Protein AF-A0A1I2QQ45-F1 (afdb_monomer_lite)

InterPro domains:
  IPR012823 Flagellar export FliJ [PF02050] (4-120)
  IPR012823 Flagellar export FliJ [TIGR02473] (4-120)
  IPR053716 Flagellar assembly and chemotaxis effector [G3DSA:1.10.287.1700] (1-124)

Secondary structure (DSSP, 8-state):
--HHHHHHHHHHHHHHHHHHHHHHHHHHHHHHHHHHH----SHHHHHHHHHHHHHHHHHHHHHHHHHHHHHHHHHHHHHHHHHHHHHHHHHHHHHHHHHHHHHHHHHHHHHHHHHHHHTS------

Radius of gyration: 34.94 Å; chains: 1; bounding box: 90×20×99 Å

Structure (mmCIF, N/CA/C/O backbone):
data_AF-A0A1I2QQ45-F1
#
_entry.id   AF-A0A1I2QQ45-F1
#
loop_
_atom_site.group_PDB
_atom_site.id
_atom_site.type_symbol
_atom_site.label_atom_id
_atom_site.label_alt_id
_atom_site.label_comp_id
_atom_site.label_asym_id
_atom_site.label_entity_id
_atom_site.label_seq_id
_atom_site.pdbx_PDB_ins_code
_atom_site.Cartn_x
_atom_site.Cartn_y
_atom_site.Cartn_z
_atom_site.occupancy
_atom_site.B_iso_or_equiv
_atom_site.auth_seq_id
_atom_site.auth_comp_id
_atom_site.auth_asym_id
_atom_site.auth_atom_id
_atom_site.pdbx_PDB_model_num
ATOM 1 N N . MET A 1 1 ? -16.947 9.705 9.193 1.00 50.69 1 MET A N 1
ATOM 2 C CA . MET A 1 1 ? -15.964 8.730 8.673 1.00 50.69 1 MET A CA 1
ATOM 3 C C . MET A 1 1 ? -15.263 8.125 9.864 1.00 50.69 1 MET A C 1
ATOM 5 O O . MET A 1 1 ? -14.754 8.890 10.673 1.00 50.69 1 MET A O 1
ATOM 9 N N . THR A 1 2 ? -15.322 6.806 10.031 1.00 71.75 2 THR A N 1
ATOM 10 C CA . THR A 1 2 ? -14.660 6.154 11.167 1.00 71.75 2 THR A CA 1
ATOM 11 C C . THR A 1 2 ? -13.154 6.044 10.904 1.00 71.75 2 THR A C 1
ATOM 13 O O . THR A 1 2 ? -12.721 6.061 9.749 1.00 71.75 2 THR A O 1
ATOM 16 N N . LEU A 1 3 ? -12.344 5.960 11.964 1.00 69.62 3 LEU A N 1
ATOM 17 C CA . LEU A 1 3 ? -10.887 5.793 11.849 1.00 69.62 3 LEU A CA 1
ATOM 18 C C . LEU A 1 3 ? -10.519 4.517 11.064 1.00 69.62 3 LEU A C 1
ATOM 20 O O . LEU A 1 3 ? -9.549 4.505 10.309 1.00 69.62 3 LEU A O 1
ATOM 24 N N . GLU A 1 4 ? -11.339 3.469 11.185 1.00 64.62 4 GLU A N 1
ATOM 25 C CA . GLU A 1 4 ? -11.200 2.223 10.425 1.00 64.62 4 GLU A CA 1
ATOM 26 C C . GLU A 1 4 ? -11.412 2.417 8.923 1.00 64.62 4 GLU A C 1
ATOM 28 O O . GLU A 1 4 ? -10.645 1.870 8.134 1.00 64.62 4 GLU A O 1
ATOM 33 N N . ASP A 1 5 ? -12.409 3.205 8.508 1.00 76.12 5 ASP A N 1
ATOM 34 C CA . ASP A 1 5 ? -12.664 3.447 7.083 1.00 76.12 5 ASP A CA 1
ATOM 35 C C . ASP A 1 5 ? -11.478 4.164 6.423 1.00 76.12 5 ASP A C 1
ATOM 37 O O . ASP A 1 5 ? -11.095 3.847 5.296 1.00 76.12 5 ASP A O 1
ATOM 41 N N . GLN A 1 6 ? -10.855 5.103 7.144 1.00 76.62 6 GLN A N 1
ATOM 42 C CA . GLN A 1 6 ? -9.661 5.808 6.673 1.00 76.62 6 GLN A CA 1
ATOM 43 C C . GLN A 1 6 ? -8.440 4.885 6.599 1.00 76.62 6 GLN A C 1
ATOM 45 O O . GLN A 1 6 ? -7.710 4.917 5.608 1.00 76.62 6 GLN A O 1
ATOM 50 N N . ALA A 1 7 ? -8.226 4.041 7.610 1.00 72.56 7 ALA A N 1
ATOM 51 C CA . ALA A 1 7 ? -7.135 3.070 7.618 1.00 72.56 7 ALA A CA 1
ATOM 52 C C . ALA A 1 7 ? -7.302 2.013 6.508 1.00 72.56 7 ALA A C 1
ATOM 54 O O . ALA A 1 7 ? -6.350 1.707 5.791 1.00 72.56 7 ALA A O 1
ATOM 55 N N . LYS A 1 8 ? -8.531 1.539 6.275 1.00 77.31 8 LYS A N 1
ATOM 56 C CA . LYS A 1 8 ? -8.863 0.618 5.179 1.00 77.31 8 LYS A CA 1
ATOM 57 C C . LYS A 1 8 ? -8.647 1.253 3.804 1.00 77.31 8 LYS A C 1
ATOM 59 O O . LYS A 1 8 ? -8.119 0.600 2.907 1.00 77.31 8 LYS A O 1
ATOM 64 N N . ALA A 1 9 ? -9.014 2.525 3.635 1.00 81.94 9 ALA A N 1
ATOM 65 C CA . ALA A 1 9 ? -8.767 3.257 2.395 1.00 81.94 9 ALA A CA 1
ATOM 66 C C . ALA A 1 9 ? -7.265 3.447 2.124 1.00 81.94 9 ALA A C 1
ATOM 68 O O . ALA A 1 9 ? -6.818 3.246 0.995 1.00 81.94 9 ALA A O 1
ATOM 69 N N . LYS A 1 10 ? -6.470 3.779 3.153 1.00 77.19 10 LYS A N 1
ATOM 70 C CA . LYS A 1 10 ? -5.003 3.857 3.045 1.00 77.19 10 LYS A CA 1
ATOM 71 C C . LYS A 1 10 ? -4.402 2.513 2.637 1.00 77.19 10 LYS A C 1
ATOM 73 O O . LYS A 1 10 ? -3.651 2.461 1.671 1.00 77.19 10 LYS A O 1
ATOM 78 N N . PHE A 1 11 ? -4.799 1.432 3.306 1.00 76.31 11 PHE A N 1
ATOM 79 C CA . PHE A 1 11 ? -4.360 0.074 2.985 1.00 76.31 11 PHE A CA 1
ATOM 80 C C . PHE A 1 11 ? -4.665 -0.306 1.527 1.00 76.31 11 PHE A C 1
ATOM 82 O O . PHE A 1 11 ? -3.772 -0.718 0.790 1.00 76.31 11 PHE A O 1
ATOM 89 N N . ALA A 1 12 ? -5.907 -0.096 1.078 1.00 83.56 12 ALA A N 1
ATOM 90 C CA . ALA A 1 12 ? -6.315 -0.399 -0.292 1.00 83.56 12 ALA A CA 1
ATOM 91 C C . ALA A 1 12 ? -5.537 0.424 -1.333 1.00 83.56 12 ALA A C 1
ATOM 93 O O . ALA A 1 12 ? -5.172 -0.096 -2.387 1.00 83.56 12 ALA A O 1
ATOM 94 N N . ASN A 1 13 ? -5.248 1.693 -1.032 1.00 86.56 13 ASN A N 1
ATOM 95 C CA . ASN A 1 13 ? -4.436 2.540 -1.901 1.00 86.56 13 ASN A CA 1
ATOM 96 C C . ASN A 1 13 ? -2.995 2.035 -2.009 1.00 86.56 13 ASN A C 1
ATOM 98 O O . ASN A 1 13 ? -2.490 1.932 -3.124 1.00 86.56 13 ASN A O 1
ATOM 102 N N . VAL A 1 14 ? -2.356 1.682 -0.890 1.00 84.44 14 VAL A N 1
ATOM 103 C CA . VAL A 1 14 ? -0.987 1.144 -0.902 1.00 84.44 14 VAL A CA 1
ATOM 104 C C . VAL A 1 14 ? -0.940 -0.179 -1.669 1.00 84.44 14 VAL A C 1
ATOM 106 O O . VAL A 1 14 ? -0.090 -0.341 -2.540 1.00 84.44 14 VAL A O 1
ATOM 109 N N . GLN A 1 15 ? -1.904 -1.080 -1.451 1.00 82.88 15 GLN A N 1
ATOM 110 C CA . GLN A 1 15 ? -1.988 -2.339 -2.198 1.00 82.88 15 GLN A CA 1
ATOM 111 C C . GLN A 1 15 ? -2.168 -2.110 -3.705 1.00 82.88 15 GLN A C 1
ATOM 113 O O . GLN A 1 15 ? -1.557 -2.799 -4.519 1.00 82.88 15 GLN A O 1
ATOM 118 N N . ARG A 1 16 ? -2.974 -1.117 -4.101 1.00 90.56 16 ARG A N 1
ATOM 119 C CA . ARG A 1 16 ? -3.139 -0.758 -5.515 1.00 90.56 16 ARG A CA 1
ATOM 120 C C . ARG A 1 16 ? -1.822 -0.284 -6.131 1.00 90.56 16 ARG A C 1
ATOM 122 O O . ARG A 1 16 ? -1.516 -0.671 -7.252 1.00 90.56 16 ARG A O 1
ATOM 129 N N . ILE A 1 17 ? -1.058 0.538 -5.411 1.00 89.00 17 ILE A N 1
ATOM 130 C CA . ILE A 1 17 ? 0.237 1.050 -5.881 1.00 89.00 17 ILE A CA 1
ATOM 131 C C . ILE A 1 17 ? 1.262 -0.089 -5.987 1.00 89.00 17 ILE A C 1
ATOM 133 O O . ILE A 1 17 ? 2.010 -0.131 -6.962 1.00 89.00 17 ILE A O 1
ATOM 137 N N . ILE A 1 18 ? 1.264 -1.041 -5.045 1.00 87.00 18 ILE A N 1
ATOM 138 C CA . ILE A 1 18 ? 2.093 -2.256 -5.126 1.00 87.00 18 ILE A CA 1
ATOM 139 C C . ILE A 1 18 ? 1.778 -3.025 -6.408 1.00 87.00 18 ILE A C 1
ATOM 141 O O . ILE A 1 18 ? 2.682 -3.237 -7.208 1.00 87.00 18 ILE A O 1
ATOM 145 N N . ASN A 1 19 ? 0.504 -3.345 -6.657 1.00 89.50 19 ASN A N 1
ATOM 146 C CA . ASN A 1 19 ? 0.106 -4.091 -7.854 1.00 89.50 19 ASN A CA 1
ATOM 147 C C . ASN A 1 19 ? 0.512 -3.363 -9.149 1.00 89.50 19 ASN A C 1
ATOM 149 O O . ASN A 1 19 ? 0.940 -3.994 -10.109 1.00 89.50 19 ASN A O 1
ATOM 153 N N . GLN A 1 20 ? 0.395 -2.030 -9.181 1.00 90.50 20 GLN A N 1
ATOM 154 C CA . GLN A 1 20 ? 0.837 -1.226 -10.326 1.00 90.50 20 GLN A CA 1
ATOM 155 C C . GLN A 1 20 ? 2.355 -1.297 -10.529 1.00 90.50 20 GLN A C 1
ATOM 157 O O . GLN A 1 20 ? 2.812 -1.421 -11.659 1.00 90.50 20 GLN A O 1
ATOM 162 N N . THR A 1 21 ? 3.124 -1.258 -9.441 1.00 84.81 21 THR A N 1
ATOM 163 C CA . THR A 1 21 ? 4.593 -1.319 -9.486 1.00 84.81 21 THR A CA 1
ATOM 164 C C . THR A 1 21 ? 5.074 -2.724 -9.874 1.00 84.81 21 THR A C 1
ATOM 166 O O . THR A 1 21 ? 6.046 -2.869 -10.607 1.00 84.81 21 THR A O 1
ATOM 169 N N . GLU A 1 22 ? 4.382 -3.778 -9.430 1.00 87.44 22 GLU A N 1
ATOM 170 C CA . GLU A 1 22 ? 4.631 -5.155 -9.880 1.00 87.44 22 GLU A CA 1
ATOM 171 C C . GLU A 1 22 ? 4.402 -5.305 -11.381 1.00 87.44 22 GLU A C 1
ATOM 173 O O . GLU A 1 22 ? 5.218 -5.912 -12.074 1.00 87.44 22 GLU A O 1
ATOM 178 N N . GLN A 1 23 ? 3.313 -4.727 -11.887 1.00 91.50 23 GLN A N 1
ATOM 179 C CA . GLN A 1 23 ? 3.003 -4.766 -13.308 1.00 91.50 23 GLN A CA 1
ATOM 180 C C . GLN A 1 23 ? 4.056 -4.015 -14.137 1.00 91.50 23 GLN A C 1
ATOM 182 O O . GLN A 1 23 ? 4.515 -4.544 -15.143 1.00 91.50 23 GLN A O 1
ATOM 187 N N . GLU A 1 24 ? 4.510 -2.849 -13.673 1.00 89.88 24 GLU A N 1
ATOM 188 C CA . GLU A 1 24 ? 5.597 -2.084 -14.302 1.00 89.88 24 GLU A CA 1
ATOM 189 C C . GLU A 1 24 ? 6.900 -2.900 -14.386 1.00 89.88 24 GLU A C 1
ATOM 191 O O . GLU A 1 24 ? 7.530 -2.965 -15.438 1.00 89.88 24 GLU A O 1
ATOM 196 N N . ILE A 1 25 ? 7.277 -3.613 -13.317 1.00 88.88 25 ILE A N 1
ATOM 197 C CA . ILE A 1 25 ? 8.458 -4.496 -13.320 1.00 88.88 25 ILE A CA 1
ATOM 198 C C . ILE A 1 25 ? 8.306 -5.629 -14.343 1.00 88.88 25 ILE A C 1
ATOM 200 O O . ILE A 1 25 ? 9.279 -6.007 -15.001 1.00 88.88 25 ILE A O 1
ATOM 204 N N . VAL A 1 26 ? 7.103 -6.194 -14.468 1.00 91.94 26 VAL A N 1
ATOM 205 C CA . VAL A 1 26 ? 6.815 -7.247 -15.448 1.00 91.94 26 VAL A CA 1
ATOM 206 C C . VAL A 1 26 ? 6.931 -6.703 -16.872 1.00 91.94 26 VAL A C 1
ATOM 208 O O . VAL A 1 26 ? 7.579 -7.338 -17.701 1.00 91.94 26 VAL A O 1
ATOM 211 N N . GLU A 1 27 ? 6.364 -5.528 -17.146 1.00 91.62 27 GLU A N 1
ATOM 212 C CA . GLU A 1 27 ? 6.429 -4.863 -18.453 1.00 91.62 27 GLU A CA 1
ATOM 213 C C . GLU A 1 27 ? 7.878 -4.541 -18.850 1.00 91.62 27 GLU A C 1
ATOM 215 O O . GLU A 1 27 ? 8.322 -4.972 -19.917 1.00 91.62 27 GLU A O 1
ATOM 220 N N . LEU A 1 28 ? 8.661 -3.930 -17.954 1.00 89.19 28 LEU A N 1
ATOM 221 C CA . LEU A 1 28 ? 10.095 -3.679 -18.165 1.00 89.19 28 LEU A CA 1
ATOM 222 C C . LEU A 1 28 ? 10.886 -4.982 -18.371 1.00 89.19 28 LEU A C 1
ATOM 224 O O . LEU A 1 28 ? 11.820 -5.052 -19.173 1.00 89.19 28 LEU A O 1
ATOM 228 N N . GLY A 1 29 ? 10.511 -6.050 -17.662 1.00 87.50 29 GLY A N 1
ATOM 229 C CA . GLY A 1 29 ? 11.116 -7.371 -17.813 1.00 87.50 29 GLY A CA 1
ATOM 230 C C . GLY A 1 29 ? 10.821 -8.024 -19.168 1.00 87.50 29 GLY A C 1
ATOM 231 O O . GLY A 1 29 ? 11.692 -8.706 -19.720 1.00 87.50 29 GLY A O 1
ATOM 232 N N . HIS A 1 30 ? 9.619 -7.815 -19.711 1.00 90.94 30 HIS A N 1
ATOM 233 C CA . HIS A 1 30 ? 9.260 -8.233 -21.065 1.00 90.94 30 HIS A CA 1
ATOM 234 C C . HIS A 1 30 ? 10.034 -7.431 -22.109 1.00 90.94 30 HIS A C 1
ATOM 236 O O . HIS A 1 30 ? 10.696 -8.032 -22.951 1.00 90.94 30 HIS A O 1
ATOM 242 N N . GLU A 1 31 ? 10.058 -6.105 -21.988 1.00 88.56 31 GLU A N 1
ATOM 243 C CA . GLU A 1 31 ? 10.788 -5.222 -22.900 1.00 88.56 31 GLU A CA 1
ATOM 244 C C . GLU A 1 31 ? 12.285 -5.554 -22.950 1.00 88.56 31 GLU A C 1
ATOM 246 O O . GLU A 1 31 ? 12.869 -5.687 -24.028 1.00 88.56 31 GLU A O 1
ATOM 251 N N . LYS A 1 32 ? 12.904 -5.793 -21.788 1.00 87.12 32 LYS A N 1
ATOM 252 C CA . LYS A 1 32 ? 14.299 -6.239 -21.699 1.00 87.12 32 LYS A CA 1
ATOM 253 C C . LYS A 1 32 ? 14.530 -7.551 -22.454 1.00 87.12 32 LYS A C 1
ATOM 255 O O . LYS A 1 32 ? 15.555 -7.699 -23.121 1.00 87.12 32 LYS A O 1
ATOM 260 N N . ARG A 1 33 ? 13.612 -8.515 -22.329 1.00 85.81 33 ARG A N 1
ATOM 261 C CA . ARG A 1 33 ? 13.712 -9.819 -23.002 1.00 85.81 33 ARG A CA 1
ATOM 262 C C . ARG A 1 33 ? 13.592 -9.660 -24.515 1.00 85.81 33 ARG A C 1
ATOM 264 O O . ARG A 1 33 ? 14.444 -10.172 -25.234 1.00 85.81 33 ARG A O 1
ATOM 271 N N . ASP A 1 34 ? 12.613 -8.888 -24.966 1.00 87.06 34 ASP A N 1
ATOM 272 C CA . ASP A 1 34 ? 12.386 -8.620 -26.384 1.00 87.06 34 ASP A CA 1
ATOM 273 C C . ASP A 1 34 ? 13.600 -7.912 -27.008 1.00 87.06 34 ASP A C 1
ATOM 275 O O . ASP A 1 34 ? 14.068 -8.299 -28.078 1.00 87.06 34 ASP A O 1
ATOM 279 N N . MET A 1 35 ? 14.191 -6.941 -26.300 1.00 82.81 35 MET A N 1
ATOM 280 C CA . MET A 1 35 ? 15.431 -6.273 -26.712 1.00 82.81 35 MET A CA 1
ATOM 281 C C . MET A 1 35 ? 16.636 -7.218 -26.783 1.00 82.81 35 MET A C 1
ATOM 283 O O . MET A 1 35 ? 17.507 -7.006 -27.624 1.00 82.81 35 MET A O 1
ATOM 287 N N . MET A 1 36 ? 16.729 -8.243 -25.929 1.00 80.50 36 MET A N 1
ATOM 288 C CA . MET A 1 36 ? 17.824 -9.225 -25.977 1.00 80.50 36 MET A CA 1
ATOM 289 C C . MET A 1 36 ? 17.726 -10.178 -27.175 1.00 80.50 36 MET A C 1
ATOM 291 O O . MET A 1 36 ? 18.760 -10.637 -27.665 1.00 80.50 36 MET A O 1
ATOM 295 N N . ASP A 1 37 ? 16.516 -10.447 -27.666 1.00 80.75 37 ASP A N 1
ATOM 296 C CA . ASP A 1 37 ? 16.278 -11.368 -28.783 1.00 80.75 37 ASP A CA 1
ATOM 297 C C . ASP A 1 37 ? 16.572 -10.740 -30.164 1.00 80.75 37 ASP A C 1
ATOM 299 O O . ASP A 1 37 ? 16.719 -11.451 -31.166 1.00 80.75 37 ASP A O 1
ATOM 303 N N . VAL A 1 38 ? 16.744 -9.413 -30.240 1.00 77.94 38 VAL A N 1
ATOM 304 C CA . VAL A 1 38 ? 17.098 -8.702 -31.481 1.00 77.94 38 VAL A CA 1
ATOM 305 C C . VAL A 1 38 ? 18.598 -8.832 -31.786 1.00 77.94 38 VAL A C 1
ATOM 307 O O . VAL A 1 38 ? 19.457 -8.282 -31.092 1.00 77.94 38 VAL A O 1
ATOM 310 N N . ARG A 1 39 ? 18.932 -9.525 -32.886 1.00 73.31 39 ARG A N 1
ATOM 311 C CA . ARG A 1 39 ? 20.305 -9.607 -33.418 1.00 73.31 39 ARG A CA 1
ATOM 312 C C . ARG A 1 39 ? 20.668 -8.360 -34.225 1.00 73.31 39 ARG A C 1
ATOM 314 O O . ARG A 1 39 ? 20.241 -8.210 -35.367 1.00 73.31 39 ARG A O 1
ATOM 321 N N . GLU A 1 40 ? 21.539 -7.525 -33.668 1.00 71.56 40 GLU A N 1
ATOM 322 C CA . GLU A 1 40 ? 22.139 -6.381 -34.361 1.00 71.56 40 GLU A CA 1
ATOM 323 C C . GLU A 1 40 ? 23.521 -6.728 -34.940 1.00 71.56 40 GLU A C 1
ATOM 325 O O . GLU A 1 40 ? 24.410 -7.210 -34.239 1.00 71.56 40 GLU A O 1
ATOM 330 N N . PHE A 1 41 ? 23.732 -6.446 -36.229 1.00 73.94 41 PHE A N 1
ATOM 331 C CA . PHE A 1 41 ? 25.001 -6.715 -36.931 1.00 73.94 41 PHE A CA 1
ATOM 332 C C . PHE A 1 41 ? 25.946 -5.503 -36.967 1.00 73.94 41 PHE A C 1
ATOM 334 O O . PHE A 1 41 ? 27.092 -5.612 -37.401 1.00 73.94 41 PHE A O 1
ATOM 341 N N . ASN A 1 42 ? 25.478 -4.335 -36.520 1.00 86.94 42 ASN A N 1
ATOM 342 C CA . ASN A 1 42 ? 26.248 -3.096 -36.498 1.00 86.94 42 ASN A CA 1
ATOM 343 C C . ASN A 1 42 ? 26.763 -2.811 -35.078 1.00 86.94 42 ASN A C 1
ATOM 345 O O . ASN A 1 42 ? 25.973 -2.689 -34.143 1.00 86.94 42 ASN A O 1
ATOM 349 N N . LEU A 1 43 ? 28.082 -2.638 -34.930 1.00 80.81 43 LEU A N 1
ATOM 350 C CA . LEU A 1 43 ? 28.737 -2.359 -33.645 1.00 80.81 43 LEU A CA 1
ATOM 351 C C . LEU A 1 43 ? 28.152 -1.134 -32.921 1.00 80.81 43 LEU A C 1
ATOM 353 O O . LEU A 1 43 ? 27.966 -1.175 -31.707 1.00 80.81 43 LEU A O 1
ATOM 357 N N . GLY A 1 44 ? 27.837 -0.061 -33.651 1.00 85.12 44 GLY A N 1
ATOM 358 C CA . GLY A 1 44 ? 27.234 1.145 -33.083 1.00 85.12 44 GLY A CA 1
ATOM 359 C C . GLY A 1 44 ? 25.825 0.891 -32.545 1.00 85.12 44 GLY A C 1
ATOM 360 O O . GLY A 1 44 ? 25.495 1.340 -31.450 1.00 85.12 44 GLY A O 1
ATOM 361 N N . ARG A 1 45 ? 25.016 0.098 -33.258 1.00 83.50 45 ARG A N 1
ATOM 362 C CA . ARG A 1 45 ? 23.677 -0.298 -32.785 1.00 83.50 45 ARG A CA 1
ATOM 363 C C . ARG A 1 45 ? 23.751 -1.216 -31.569 1.00 83.50 45 ARG A C 1
ATOM 365 O O . ARG A 1 45 ? 23.021 -1.007 -30.608 1.00 83.50 45 ARG A O 1
ATOM 372 N N . LEU A 1 46 ? 24.707 -2.141 -31.558 1.00 84.31 46 LEU A N 1
ATOM 373 C CA . LEU A 1 46 ? 24.952 -3.041 -30.432 1.00 84.31 46 LEU A CA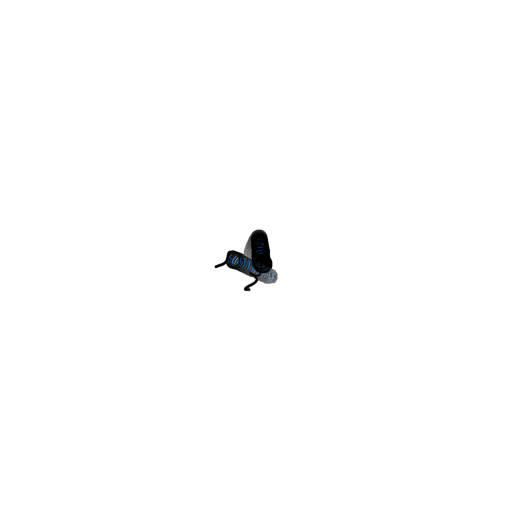 1
ATOM 374 C C . LEU A 1 46 ? 25.394 -2.282 -29.166 1.00 84.31 46 LEU A C 1
ATOM 376 O O . LEU A 1 46 ? 25.016 -2.647 -28.055 1.00 84.31 46 LEU A O 1
ATOM 380 N N . GLN A 1 47 ? 26.159 -1.195 -29.308 1.00 86.12 47 GLN A N 1
ATOM 381 C CA . GLN A 1 47 ? 26.514 -0.323 -28.182 1.00 86.12 47 GLN A CA 1
ATOM 382 C C . GLN A 1 47 ? 25.306 0.435 -27.619 1.00 86.12 47 GLN A C 1
ATOM 384 O O . GLN A 1 47 ? 25.170 0.518 -26.399 1.00 86.12 47 GLN A O 1
ATOM 389 N N . VAL A 1 48 ? 24.432 0.967 -28.481 1.00 87.88 48 VAL A N 1
ATOM 390 C CA . VAL A 1 48 ? 23.189 1.633 -28.051 1.00 87.88 48 VAL A CA 1
ATOM 391 C C . VAL A 1 48 ? 22.269 0.640 -27.341 1.00 87.88 48 VAL A C 1
ATOM 393 O O . VAL A 1 48 ? 21.819 0.925 -26.236 1.00 87.88 48 VAL A O 1
ATOM 396 N N . GLN A 1 49 ? 22.087 -0.556 -27.904 1.00 85.88 49 GLN A N 1
ATOM 397 C CA . GLN A 1 49 ? 21.305 -1.639 -27.301 1.00 85.88 49 GLN A CA 1
ATOM 398 C C . GLN A 1 49 ? 21.827 -2.013 -25.907 1.00 85.88 49 GLN A C 1
ATOM 400 O O . GLN A 1 49 ? 21.051 -2.128 -24.966 1.00 85.88 49 GLN A O 1
ATOM 405 N N . ARG A 1 50 ? 23.150 -2.149 -25.730 1.00 86.44 50 ARG A N 1
ATOM 406 C CA . ARG A 1 50 ? 23.738 -2.435 -24.408 1.00 86.44 50 ARG A CA 1
ATOM 407 C C . ARG A 1 50 ? 23.514 -1.321 -23.391 1.00 86.44 50 ARG A C 1
ATOM 409 O O . ARG A 1 50 ? 23.302 -1.627 -22.223 1.00 86.44 50 ARG A O 1
ATOM 416 N N . ARG A 1 51 ? 23.596 -0.054 -23.809 1.00 89.38 51 ARG A N 1
ATOM 417 C CA . ARG A 1 51 ? 23.317 1.087 -22.922 1.00 89.38 51 ARG A CA 1
ATOM 418 C C . ARG A 1 51 ? 21.860 1.082 -22.487 1.00 89.38 51 ARG A C 1
ATOM 420 O O . ARG A 1 51 ? 21.598 1.176 -21.299 1.00 89.38 51 ARG A O 1
ATOM 427 N N . TYR A 1 52 ? 20.958 0.869 -23.435 1.00 89.00 52 TYR A N 1
ATOM 428 C CA . TYR A 1 52 ? 19.533 0.809 -23.160 1.00 89.00 52 TYR A CA 1
ATOM 429 C C . TYR A 1 52 ? 19.156 -0.371 -22.250 1.00 89.00 52 TYR A C 1
ATOM 431 O O . TYR A 1 52 ? 18.435 -0.197 -21.278 1.00 89.00 52 TYR A O 1
ATOM 439 N N . LEU A 1 53 ? 19.731 -1.559 -22.470 1.00 89.56 53 LEU A N 1
ATOM 440 C CA . LEU A 1 53 ? 19.556 -2.699 -21.560 1.00 89.56 53 LEU A CA 1
ATOM 441 C C . LEU A 1 53 ? 20.048 -2.399 -20.135 1.00 89.56 53 LEU A C 1
ATOM 443 O O . LEU A 1 53 ? 19.436 -2.851 -19.173 1.00 89.56 53 LEU A O 1
ATOM 447 N N . ALA A 1 54 ? 21.143 -1.646 -19.994 1.00 90.56 54 ALA A N 1
ATOM 448 C CA . ALA A 1 54 ? 21.636 -1.223 -18.686 1.00 90.56 54 ALA A CA 1
ATOM 449 C C . ALA A 1 54 ? 20.719 -0.176 -18.028 1.00 90.56 54 ALA A C 1
ATOM 451 O O . ALA A 1 54 ? 20.559 -0.191 -16.811 1.00 90.56 54 ALA A O 1
ATOM 452 N N . GLU A 1 55 ? 20.110 0.715 -18.812 1.00 91.75 55 GLU A N 1
ATOM 453 C CA . GLU A 1 55 ? 19.089 1.656 -18.333 1.00 91.75 55 GLU A CA 1
ATOM 454 C C . GLU A 1 55 ? 17.844 0.911 -17.839 1.00 91.75 55 GLU A C 1
ATOM 456 O O . GLU A 1 55 ? 17.449 1.118 -16.694 1.00 91.75 55 GLU A O 1
ATOM 461 N N . LEU A 1 56 ? 17.326 -0.045 -18.619 1.00 89.94 56 LEU A N 1
ATOM 462 C CA . LEU A 1 56 ? 16.217 -0.914 -18.208 1.00 89.94 56 LEU A CA 1
ATOM 463 C C . LEU A 1 56 ? 16.532 -1.681 -16.916 1.00 89.94 56 LEU A C 1
ATOM 465 O O . LEU A 1 56 ? 15.682 -1.800 -16.038 1.00 89.94 56 LEU A O 1
ATOM 469 N N . ASP A 1 57 ? 17.762 -2.177 -16.757 1.00 90.06 57 ASP A N 1
ATOM 470 C CA . ASP A 1 57 ? 18.180 -2.834 -15.516 1.00 90.06 57 ASP A CA 1
ATOM 471 C C . ASP A 1 57 ? 18.163 -1.889 -14.311 1.00 90.06 57 ASP A C 1
ATOM 473 O O . ASP A 1 57 ? 17.698 -2.267 -13.233 1.00 90.06 57 ASP A O 1
ATOM 477 N N . ASN A 1 58 ? 18.612 -0.646 -14.488 1.00 93.19 58 ASN A N 1
ATOM 478 C CA . ASN A 1 58 ? 18.546 0.360 -13.432 1.00 93.19 58 ASN A CA 1
ATOM 479 C C . ASN A 1 58 ? 17.094 0.720 -13.080 1.00 93.19 58 ASN A C 1
ATOM 481 O O . ASN A 1 58 ? 16.777 0.864 -11.898 1.00 93.19 58 ASN A O 1
ATOM 485 N N . GLU A 1 59 ? 16.212 0.830 -14.075 1.00 91.12 59 GLU A N 1
ATOM 486 C CA . GLU A 1 59 ? 14.784 1.101 -13.872 1.00 91.12 59 GLU A CA 1
ATOM 487 C C . GLU A 1 59 ? 14.091 -0.043 -13.125 1.00 91.12 59 GLU A C 1
ATOM 489 O O . GLU A 1 59 ? 13.410 0.199 -12.126 1.00 91.12 59 GLU A O 1
ATOM 494 N N . ILE A 1 60 ? 14.354 -1.297 -13.509 1.00 89.88 60 ILE A N 1
ATOM 495 C CA . ILE A 1 60 ? 13.854 -2.482 -12.798 1.00 89.88 60 ILE A CA 1
ATOM 496 C C . ILE A 1 60 ? 14.355 -2.489 -11.348 1.00 89.88 60 ILE A C 1
ATOM 498 O O . ILE A 1 60 ? 13.573 -2.720 -10.423 1.00 89.88 60 ILE A O 1
ATOM 502 N N . MET A 1 61 ? 15.642 -2.210 -11.115 1.00 92.56 61 MET A N 1
ATOM 503 C CA . MET A 1 61 ? 16.200 -2.148 -9.760 1.00 92.56 61 MET A CA 1
ATOM 504 C C . MET A 1 61 ? 15.558 -1.038 -8.917 1.00 92.56 61 MET A C 1
ATOM 506 O O . MET A 1 61 ? 15.274 -1.250 -7.732 1.00 92.56 61 MET A O 1
ATOM 510 N N . ALA A 1 62 ? 15.304 0.130 -9.510 1.00 92.38 62 ALA A N 1
ATOM 511 C CA . ALA A 1 62 ? 14.640 1.245 -8.845 1.00 92.38 62 ALA A CA 1
ATOM 512 C C . ALA A 1 62 ? 13.183 0.904 -8.490 1.00 92.38 62 ALA A C 1
ATOM 514 O O . ALA A 1 62 ? 12.775 1.089 -7.339 1.00 92.38 62 ALA A O 1
ATOM 515 N N . ALA A 1 63 ? 12.429 0.329 -9.432 1.00 86.19 63 ALA A N 1
ATOM 516 C CA . ALA A 1 63 ? 11.053 -0.116 -9.219 1.00 86.19 63 ALA A CA 1
ATOM 517 C C . ALA A 1 63 ? 10.967 -1.204 -8.135 1.00 86.19 63 ALA A C 1
ATOM 519 O O . ALA A 1 63 ? 10.132 -1.125 -7.234 1.00 86.19 63 ALA A O 1
ATOM 520 N N . GLN A 1 64 ? 11.894 -2.167 -8.129 1.00 89.12 64 GLN A N 1
ATOM 521 C CA . GLN A 1 64 ? 11.996 -3.176 -7.069 1.00 89.12 64 GLN A CA 1
ATOM 522 C C . GLN A 1 64 ? 12.314 -2.566 -5.700 1.00 89.12 64 GLN A C 1
ATOM 524 O O . GLN A 1 64 ? 11.813 -3.040 -4.679 1.00 89.12 64 GLN A O 1
ATOM 529 N N . SER A 1 65 ? 13.151 -1.526 -5.646 1.00 92.44 65 SER A N 1
ATOM 530 C CA . SER A 1 65 ? 13.414 -0.821 -4.389 1.00 92.44 65 SER A CA 1
ATOM 531 C C . SER A 1 65 ? 12.172 -0.110 -3.877 1.00 92.44 65 SER A C 1
ATOM 533 O O . SER A 1 65 ? 11.816 -0.273 -2.713 1.00 92.44 65 SER A O 1
ATOM 535 N N . ARG A 1 66 ? 11.463 0.588 -4.767 1.00 89.25 66 ARG A N 1
ATOM 536 C CA . ARG A 1 66 ? 10.193 1.241 -4.449 1.00 89.25 66 ARG A CA 1
ATOM 537 C C . ARG A 1 66 ? 9.155 0.244 -3.940 1.00 89.25 66 ARG A C 1
ATOM 539 O O . ARG A 1 66 ? 8.452 0.528 -2.978 1.00 89.25 66 ARG A O 1
ATOM 546 N N . LEU A 1 67 ? 9.090 -0.940 -4.544 1.00 88.50 67 LEU A N 1
ATOM 547 C CA . LEU A 1 67 ? 8.196 -2.015 -4.127 1.00 88.50 67 LEU A CA 1
ATOM 548 C C . LEU A 1 67 ? 8.510 -2.514 -2.707 1.00 88.50 67 LEU A C 1
ATOM 550 O O . LEU A 1 67 ? 7.592 -2.729 -1.916 1.00 88.50 67 LEU A O 1
ATOM 554 N N . ARG A 1 68 ? 9.792 -2.631 -2.335 1.00 89.25 68 ARG A N 1
ATOM 555 C CA . ARG A 1 68 ? 10.182 -2.957 -0.950 1.00 89.25 68 ARG A CA 1
ATOM 556 C C . ARG A 1 68 ? 9.720 -1.890 0.042 1.00 89.25 68 ARG A C 1
ATOM 558 O O . ARG A 1 68 ? 9.187 -2.239 1.096 1.00 89.25 68 ARG A O 1
ATOM 565 N N . ASP A 1 69 ? 9.885 -0.617 -0.303 1.00 90.81 69 ASP A N 1
ATOM 566 C CA . ASP A 1 69 ? 9.454 0.495 0.549 1.00 90.81 69 ASP A CA 1
ATOM 567 C C . ASP A 1 69 ? 7.926 0.519 0.706 1.00 90.81 69 ASP A C 1
ATOM 569 O O . ASP A 1 69 ? 7.414 0.655 1.819 1.00 90.81 69 ASP A O 1
ATOM 573 N N . LEU A 1 70 ? 7.191 0.278 -0.385 1.00 86.38 70 LEU A N 1
ATOM 574 C CA . LEU A 1 70 ? 5.732 0.167 -0.376 1.00 86.38 70 LEU A CA 1
ATOM 575 C C . LEU A 1 70 ? 5.243 -1.018 0.464 1.00 86.38 70 LEU A C 1
ATOM 577 O O . LEU A 1 70 ? 4.259 -0.879 1.185 1.00 86.38 70 LEU A O 1
ATOM 581 N N . HIS A 1 71 ? 5.926 -2.166 0.443 1.00 84.81 71 HIS A N 1
ATOM 582 C CA . HIS A 1 71 ? 5.593 -3.278 1.340 1.00 84.81 71 HIS A CA 1
ATOM 583 C C . HIS A 1 71 ? 5.824 -2.931 2.813 1.00 84.81 71 HIS A C 1
ATOM 585 O O . HIS A 1 71 ? 5.019 -3.311 3.667 1.00 84.81 71 HIS A O 1
ATOM 591 N N . ALA A 1 72 ? 6.889 -2.191 3.127 1.00 87.75 72 ALA A N 1
ATOM 592 C CA . ALA A 1 72 ? 7.121 -1.717 4.486 1.00 87.75 72 ALA A CA 1
ATOM 593 C C . ALA A 1 72 ? 6.019 -0.738 4.933 1.00 87.75 72 ALA A C 1
ATOM 595 O O . ALA A 1 72 ? 5.538 -0.822 6.065 1.00 87.75 72 ALA A O 1
ATOM 596 N N . GLU A 1 73 ? 5.578 0.155 4.044 1.00 85.50 73 GLU A N 1
ATOM 597 C CA . GLU A 1 73 ? 4.456 1.066 4.290 1.00 85.50 73 GLU A CA 1
ATOM 598 C C . GLU A 1 73 ? 3.131 0.309 4.463 1.00 85.50 73 GLU A C 1
ATOM 600 O O . GLU A 1 73 ? 2.381 0.571 5.404 1.00 85.50 73 GLU A O 1
ATOM 605 N N . HIS A 1 74 ? 2.883 -0.698 3.627 1.00 83.75 74 HIS A N 1
ATOM 606 C CA . HIS A 1 74 ? 1.717 -1.571 3.714 1.00 83.75 74 HIS A CA 1
ATOM 607 C C . HIS A 1 74 ? 1.646 -2.293 5.064 1.00 83.75 74 HIS A C 1
ATOM 609 O O . HIS A 1 74 ? 0.595 -2.330 5.706 1.00 83.75 74 HIS A O 1
ATOM 615 N N . GLN A 1 75 ? 2.780 -2.816 5.538 1.00 83.38 75 GLN A N 1
ATOM 616 C CA . GLN A 1 75 ? 2.857 -3.477 6.837 1.00 83.38 75 GLN A CA 1
ATOM 617 C C . GLN A 1 75 ? 2.613 -2.503 7.997 1.00 83.38 75 GLN A C 1
ATOM 619 O O . GLN A 1 75 ? 1.944 -2.861 8.968 1.00 83.38 75 GLN A O 1
ATOM 624 N N . LYS A 1 76 ? 3.118 -1.266 7.906 1.00 86.44 76 LYS A N 1
ATOM 625 C CA . LYS A 1 76 ? 2.832 -0.221 8.902 1.00 86.44 76 LYS A CA 1
ATOM 626 C C . LYS A 1 76 ? 1.343 0.118 8.940 1.00 86.44 76 LYS A C 1
ATOM 628 O O . LYS A 1 76 ? 0.757 0.096 10.019 1.00 86.44 76 LYS A O 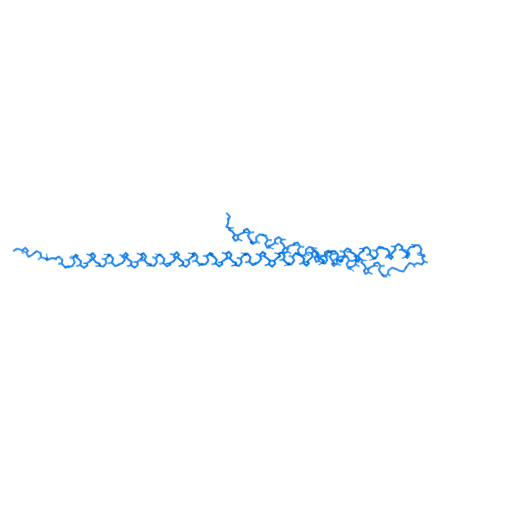1
ATOM 633 N N . ALA A 1 77 ? 0.725 0.342 7.781 1.00 78.38 77 ALA A N 1
ATOM 634 C CA . ALA A 1 77 ? -0.704 0.635 7.680 1.00 78.38 77 ALA A CA 1
ATOM 635 C C . ALA A 1 77 ? -1.572 -0.509 8.237 1.00 78.38 77 ALA A C 1
ATOM 637 O O . ALA A 1 77 ? -2.569 -0.262 8.917 1.00 78.38 77 ALA A O 1
ATOM 638 N N . LEU A 1 78 ? -1.176 -1.765 8.002 1.00 80.56 78 LEU A N 1
ATOM 639 C CA . LEU A 1 78 ? -1.846 -2.930 8.579 1.00 80.56 78 LEU A CA 1
ATOM 640 C C . LEU A 1 78 ? -1.742 -2.949 10.111 1.00 80.56 78 LEU A C 1
ATOM 642 O O . LEU A 1 78 ? -2.739 -3.191 10.788 1.00 80.56 78 LEU A O 1
ATOM 646 N N . ASN A 1 79 ? -0.557 -2.677 10.662 1.00 84.69 79 ASN A N 1
ATOM 647 C CA . ASN A 1 79 ? -0.361 -2.635 12.110 1.00 84.69 79 ASN A CA 1
ATOM 648 C C . ASN A 1 79 ? -1.205 -1.526 12.759 1.00 84.69 79 ASN A C 1
ATOM 650 O O . ASN A 1 79 ? -1.865 -1.780 13.764 1.00 84.69 79 ASN A O 1
ATOM 654 N N . GLU A 1 80 ? -1.247 -0.331 12.163 1.00 79.88 80 GLU A N 1
ATOM 655 C CA . GLU A 1 80 ? -2.096 0.777 12.628 1.00 79.88 80 GLU A CA 1
ATOM 656 C C . GLU A 1 80 ? -3.582 0.395 12.634 1.00 79.88 80 GLU A C 1
ATOM 658 O O . GLU A 1 80 ? -4.293 0.661 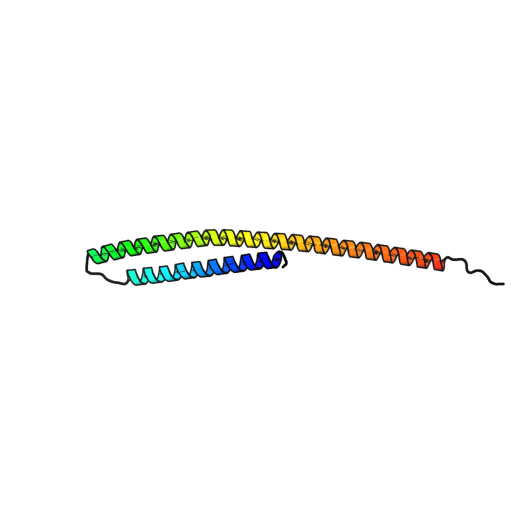13.604 1.00 79.88 80 GLU A O 1
ATOM 663 N N . TYR A 1 81 ? -4.050 -0.280 11.580 1.00 76.56 81 TYR A N 1
ATOM 664 C CA . TYR A 1 81 ? -5.425 -0.772 11.507 1.00 76.56 81 TYR A CA 1
ATOM 665 C C . TYR A 1 81 ? -5.736 -1.789 12.616 1.00 76.56 81 TYR A C 1
ATOM 667 O O . TYR A 1 81 ? -6.785 -1.712 13.257 1.00 76.56 81 TYR A O 1
ATOM 675 N N . VAL A 1 82 ? -4.821 -2.728 12.875 1.00 81.62 82 VAL A N 1
ATOM 676 C CA . VAL A 1 82 ? -4.989 -3.749 13.920 1.00 81.62 82 VAL A CA 1
ATOM 677 C C . VAL A 1 82 ? -5.037 -3.122 15.313 1.00 81.62 82 VAL A C 1
ATOM 679 O O . VAL A 1 82 ? -5.874 -3.524 16.124 1.00 81.62 82 VAL A O 1
ATOM 682 N N . GLU A 1 83 ? -4.186 -2.138 15.601 1.00 81.56 83 GLU A N 1
ATOM 683 C CA . GLU A 1 83 ? -4.212 -1.435 16.888 1.00 81.56 83 GLU A CA 1
ATOM 684 C C . GLU A 1 83 ? -5.506 -0.630 17.066 1.00 81.56 83 GLU A C 1
ATOM 686 O O . GLU A 1 83 ? -6.187 -0.795 18.080 1.00 81.56 83 GLU A O 1
ATOM 691 N N . ALA A 1 84 ? -5.943 0.117 16.047 1.00 77.06 84 ALA A N 1
ATOM 692 C CA . ALA A 1 84 ? -7.225 0.826 16.089 1.00 77.06 84 ALA A CA 1
ATOM 693 C C . ALA A 1 84 ? -8.417 -0.129 16.318 1.00 77.06 84 ALA A C 1
ATOM 695 O O . ALA A 1 84 ? -9.347 0.173 17.074 1.00 77.06 84 ALA A O 1
ATOM 696 N N . GLN A 1 85 ? -8.383 -1.323 15.716 1.00 77.50 85 GLN A N 1
ATOM 697 C CA . GLN A 1 85 ? -9.414 -2.340 15.922 1.00 77.50 85 GLN A CA 1
ATOM 698 C C . GLN A 1 85 ? -9.394 -2.908 17.353 1.00 77.50 85 GLN A C 1
ATOM 700 O O . GLN A 1 85 ? -10.453 -3.196 17.924 1.00 77.50 85 GLN A O 1
ATOM 705 N N . LYS A 1 86 ? -8.207 -3.084 17.951 1.00 81.44 86 LYS A N 1
ATOM 706 C CA . LYS A 1 86 ? -8.070 -3.506 19.354 1.00 81.44 86 LYS A CA 1
ATOM 707 C C . LYS A 1 86 ? -8.623 -2.447 20.299 1.00 81.44 86 LYS A C 1
ATOM 709 O O . LYS A 1 86 ? -9.412 -2.799 21.174 1.00 81.44 86 LYS A O 1
ATOM 714 N N . GLU A 1 87 ? -8.274 -1.178 20.099 1.00 78.06 87 GLU A N 1
ATOM 715 C CA . GLU A 1 87 ? -8.787 -0.064 20.904 1.00 78.06 87 GLU A CA 1
ATOM 716 C C . GLU A 1 87 ? -10.316 0.005 20.855 1.00 78.06 87 GLU A C 1
ATOM 718 O O . GLU A 1 87 ? -10.965 0.054 21.903 1.00 78.06 87 GLU A O 1
ATOM 723 N N . ARG A 1 88 ? -10.914 -0.114 19.660 1.00 79.56 88 ARG A N 1
ATOM 724 C CA . ARG A 1 88 ? -12.377 -0.168 19.517 1.00 79.56 88 ARG A CA 1
ATOM 725 C C . ARG A 1 88 ? -12.988 -1.316 20.319 1.00 79.56 88 ARG A C 1
ATOM 727 O O . ARG A 1 88 ? -13.963 -1.106 21.035 1.00 79.56 88 ARG A O 1
ATOM 734 N N . LYS A 1 89 ? -12.409 -2.519 20.234 1.00 81.06 89 LYS A N 1
ATOM 735 C CA . LYS A 1 89 ? -12.889 -3.691 20.986 1.00 81.06 89 LYS A CA 1
ATOM 736 C C . LYS A 1 89 ? -12.772 -3.508 22.498 1.00 81.06 89 LYS A C 1
ATOM 738 O O . LYS A 1 89 ? -13.632 -3.987 23.231 1.00 81.06 89 LYS A O 1
ATOM 743 N N . VAL A 1 90 ? -11.713 -2.856 22.978 1.00 84.19 90 VAL A N 1
ATOM 744 C CA . VAL A 1 90 ? -11.546 -2.552 24.408 1.00 84.19 90 VAL A CA 1
ATOM 745 C C . VAL A 1 90 ? -12.624 -1.573 24.869 1.00 84.19 90 VAL A C 1
ATOM 747 O O . VAL A 1 90 ? -13.267 -1.818 25.888 1.00 84.19 90 VAL A O 1
ATOM 750 N N . LEU A 1 91 ? -12.874 -0.513 24.097 1.00 80.50 91 LEU A N 1
ATOM 751 C CA . LEU A 1 91 ? -13.923 0.465 24.393 1.00 80.50 91 LEU A CA 1
ATOM 752 C C . LEU A 1 91 ? -15.326 -0.156 24.370 1.00 80.50 91 LEU A C 1
ATOM 754 O O . LEU A 1 91 ? -16.125 0.125 25.261 1.00 80.50 91 LEU A O 1
ATOM 758 N N . GLU A 1 92 ? -15.619 -1.034 23.406 1.00 82.75 92 GLU A N 1
ATOM 759 C CA . GLU A 1 92 ? -16.882 -1.786 23.374 1.00 82.75 92 GLU A CA 1
ATOM 760 C C . GLU A 1 92 ? -17.058 -2.639 24.630 1.00 82.75 92 GLU A C 1
ATOM 762 O O . GLU A 1 92 ? -18.081 -2.524 25.298 1.00 82.75 92 GLU A O 1
ATOM 767 N N . LYS A 1 93 ? -16.037 -3.413 25.020 1.00 86.94 93 LYS A N 1
ATOM 768 C CA . LYS A 1 93 ? -16.093 -4.229 26.242 1.00 86.94 93 LYS A CA 1
ATOM 769 C C . LYS A 1 93 ? -16.298 -3.395 27.506 1.00 86.94 93 LYS A C 1
ATOM 771 O O . LYS A 1 93 ? -17.030 -3.815 28.395 1.00 86.94 93 LYS A O 1
ATOM 776 N N . LEU A 1 94 ? -15.653 -2.231 27.605 1.00 84.06 94 LEU A N 1
ATOM 777 C CA . LEU A 1 94 ? -15.837 -1.319 28.738 1.00 84.06 94 LEU A CA 1
ATOM 778 C C . LEU A 1 94 ? -17.263 -0.769 28.794 1.00 84.06 94 LEU A C 1
ATOM 780 O O . LEU A 1 94 ? -17.856 -0.723 29.871 1.00 84.06 94 LEU A O 1
ATOM 784 N N . ARG A 1 95 ? -17.824 -0.388 27.642 1.00 83.31 95 ARG A N 1
ATOM 785 C CA . ARG A 1 95 ? -19.206 0.087 27.544 1.00 83.31 95 ARG A CA 1
ATOM 786 C C . ARG A 1 95 ? -20.201 -1.006 27.923 1.00 83.31 95 ARG A C 1
ATOM 788 O O . ARG A 1 95 ? -21.149 -0.733 28.652 1.00 83.31 95 ARG A O 1
ATOM 795 N N . ASP A 1 96 ? -19.983 -2.224 27.441 1.00 87.50 96 ASP A N 1
ATOM 796 C CA . ASP A 1 96 ? -20.859 -3.357 27.733 1.00 87.50 96 ASP A CA 1
ATOM 797 C C . ASP A 1 96 ? -20.819 -3.702 29.226 1.00 87.50 96 ASP A C 1
ATOM 799 O O . ASP A 1 96 ? -21.872 -3.875 29.832 1.00 87.50 96 ASP A O 1
ATOM 803 N N . LYS A 1 97 ? -19.631 -3.666 29.846 1.00 88.81 97 LYS A N 1
ATOM 804 C CA . LYS A 1 97 ? -19.484 -3.843 31.294 1.00 88.81 97 LYS A CA 1
ATOM 805 C C . LYS A 1 97 ? -20.205 -2.755 32.094 1.00 88.81 97 LYS A C 1
ATOM 807 O O . LYS A 1 97 ? -20.958 -3.073 33.001 1.00 88.81 97 LYS A O 1
ATOM 812 N N . GLN A 1 98 ? -20.037 -1.477 31.740 1.00 85.31 98 GLN A N 1
ATOM 813 C CA . GLN A 1 98 ? -20.760 -0.387 32.414 1.00 85.31 98 GLN A CA 1
ATOM 814 C C . GLN A 1 98 ? -22.279 -0.521 32.276 1.00 85.31 98 GLN A C 1
ATOM 816 O O . GLN A 1 98 ? -23.019 -0.196 33.202 1.00 85.31 98 GLN A O 1
ATOM 821 N N . LYS A 1 99 ? -22.751 -0.986 31.117 1.00 87.75 99 LYS A N 1
ATOM 822 C CA . LYS A 1 99 ? -24.173 -1.237 30.891 1.00 87.75 99 LYS A CA 1
ATOM 823 C C . LYS A 1 99 ? -24.683 -2.380 31.771 1.00 87.75 99 LYS A C 1
ATOM 825 O O . LYS A 1 99 ? -25.783 -2.272 32.300 1.00 87.75 99 LYS A O 1
ATOM 830 N N . GLU A 1 100 ? -23.901 -3.444 31.915 1.00 90.38 100 GLU A N 1
ATOM 831 C CA . GLU A 1 100 ? -24.217 -4.582 32.781 1.00 90.38 100 GLU A CA 1
ATOM 832 C C . GLU A 1 100 ? -24.255 -4.164 34.258 1.00 90.38 100 GLU A C 1
ATOM 834 O O . GLU A 1 100 ? -25.243 -4.432 34.939 1.00 90.38 100 GLU A O 1
ATOM 839 N N . ASP A 1 101 ? -23.255 -3.407 34.717 1.00 89.19 101 ASP A N 1
ATOM 840 C CA . ASP A 1 101 ? -23.200 -2.862 36.079 1.00 89.19 101 ASP A CA 1
ATOM 841 C C . ASP A 1 101 ? -24.420 -1.963 36.370 1.00 89.19 101 ASP A C 1
ATOM 843 O O . ASP A 1 101 ? -25.066 -2.097 37.407 1.00 89.19 101 ASP A O 1
ATOM 847 N N . TYR A 1 102 ? -24.800 -1.092 35.426 1.00 88.25 102 TYR A N 1
ATOM 848 C CA . TYR A 1 102 ? -25.993 -0.248 35.554 1.00 88.25 102 TYR A CA 1
ATOM 849 C C . TYR A 1 102 ? -27.291 -1.063 35.640 1.00 88.25 102 TYR A C 1
ATOM 851 O O . TYR A 1 102 ? -28.176 -0.740 36.428 1.00 88.25 102 TYR A O 1
ATOM 859 N N . GLN A 1 103 ? -27.418 -2.122 34.836 1.00 88.12 103 GLN A N 1
ATOM 860 C CA . GLN A 1 103 ? -28.589 -3.000 34.868 1.00 88.12 103 GLN A CA 1
ATOM 861 C C . GLN A 1 103 ? -28.688 -3.776 36.182 1.00 88.12 103 GLN A C 1
ATOM 863 O O . GLN A 1 103 ? -29.785 -3.939 36.710 1.00 88.12 103 GLN A O 1
ATOM 868 N N . LEU A 1 104 ? -27.558 -4.242 36.716 1.00 90.38 104 LEU A N 1
ATOM 869 C CA . LEU A 1 104 ? -27.511 -4.903 38.018 1.00 90.38 104 LEU A CA 1
ATOM 870 C C . LEU A 1 104 ? -27.947 -3.960 39.140 1.00 90.38 104 LEU A C 1
ATOM 872 O O . LEU A 1 104 ? -28.774 -4.353 39.961 1.00 90.38 104 LEU A O 1
ATOM 876 N N . GLU A 1 105 ? -27.449 -2.722 39.142 1.00 88.94 105 GLU A N 1
ATOM 877 C CA . GLU A 1 105 ? -27.819 -1.727 40.151 1.00 88.94 105 GLU A CA 1
ATOM 878 C C . GLU A 1 105 ? -29.309 -1.371 40.066 1.00 88.94 105 GLU A C 1
ATOM 880 O O . GLU A 1 105 ? -30.008 -1.399 41.076 1.00 88.94 105 GLU A O 1
ATOM 885 N N . ALA A 1 106 ? -29.829 -1.136 38.856 1.00 88.75 106 ALA A N 1
ATOM 886 C CA . ALA A 1 106 ? -31.249 -0.857 38.645 1.00 88.75 106 ALA A CA 1
ATOM 887 C C . ALA A 1 106 ? -32.143 -2.014 39.126 1.00 88.75 106 ALA A C 1
ATOM 889 O O . ALA A 1 106 ? -33.127 -1.788 39.827 1.00 88.75 106 ALA A O 1
ATOM 890 N N . ASN A 1 107 ? -31.772 -3.262 38.820 1.00 88.62 107 ASN A N 1
ATOM 891 C CA . ASN A 1 107 ? -32.503 -4.442 39.287 1.00 88.62 107 ASN A CA 1
ATOM 892 C C . ASN A 1 107 ? -32.463 -4.573 40.818 1.00 88.62 107 ASN A C 1
ATOM 894 O O . ASN A 1 107 ? -33.446 -4.987 41.435 1.00 88.62 107 ASN A O 1
ATOM 898 N N . HIS A 1 108 ? -31.328 -4.243 41.435 1.00 90.06 108 HIS A N 1
ATOM 899 C CA . HIS A 1 108 ? -31.177 -4.277 42.885 1.00 90.06 108 HIS A CA 1
ATOM 900 C C . HIS A 1 108 ? -32.019 -3.183 43.562 1.00 90.06 108 HIS A C 1
ATOM 902 O O . HIS A 1 108 ? -32.679 -3.449 44.568 1.00 90.06 108 HIS A O 1
ATOM 908 N N . GLU A 1 109 ? -32.061 -1.972 42.999 1.00 87.69 109 GLU A N 1
ATOM 909 C CA . GLU A 1 109 ? -32.955 -0.904 43.459 1.00 87.69 109 GLU A CA 1
ATOM 910 C C . GLU A 1 109 ? -34.433 -1.289 43.318 1.00 87.69 109 GLU A C 1
ATOM 912 O O . GLU A 1 109 ? -35.199 -1.100 44.265 1.00 87.69 109 GLU A O 1
ATOM 917 N N . GLU A 1 110 ? -34.837 -1.875 42.186 1.00 84.94 110 GLU A N 1
ATOM 918 C CA . GLU A 1 110 ? -36.206 -2.366 41.981 1.00 84.94 110 GLU A CA 1
ATOM 919 C C . GLU A 1 110 ? -36.586 -3.443 43.004 1.00 84.94 110 GLU A C 1
ATOM 921 O O . GLU A 1 110 ? -37.654 -3.360 43.615 1.00 84.94 110 GLU A O 1
ATOM 926 N N . GLN A 1 111 ? -35.711 -4.424 43.256 1.00 84.44 111 GLN A N 1
ATOM 927 C CA . GLN A 1 111 ? -35.945 -5.437 44.292 1.00 84.44 111 GLN A CA 1
ATOM 928 C C . GLN A 1 111 ? -36.107 -4.812 45.674 1.00 84.44 111 GLN A C 1
ATOM 930 O O . GLN A 1 111 ? -37.032 -5.162 46.405 1.00 84.44 111 GLN A O 1
ATOM 935 N N . LYS A 1 112 ? -35.254 -3.846 46.019 1.00 87.94 112 LYS A N 1
ATOM 936 C CA . LYS A 1 112 ? -35.324 -3.156 47.307 1.00 87.94 112 LYS A CA 1
ATOM 937 C C . LYS A 1 112 ? -36.646 -2.402 47.476 1.00 87.94 112 LYS A C 1
ATOM 939 O O . LYS A 1 112 ? -37.251 -2.460 48.544 1.00 87.94 112 LYS A O 1
ATOM 944 N N . GLN A 1 113 ? -37.127 -1.742 46.420 1.00 85.50 113 GLN A N 1
ATOM 945 C CA . GLN A 1 113 ? -38.428 -1.067 46.424 1.00 85.50 113 GLN A CA 1
ATOM 946 C C . GLN A 1 113 ? -39.591 -2.057 46.580 1.00 85.50 113 GLN A C 1
ATOM 948 O O . GLN A 1 113 ? -40.525 -1.792 47.340 1.00 85.50 113 GLN A O 1
ATOM 953 N N . LEU A 1 114 ? -39.539 -3.201 45.891 1.00 83.94 114 LEU A N 1
ATOM 954 C CA . LEU A 1 114 ? -40.547 -4.259 46.012 1.00 83.94 114 LEU A CA 1
ATOM 955 C C . LEU A 1 114 ? -40.582 -4.849 47.426 1.00 83.94 114 LEU A C 1
ATOM 957 O O . LEU A 1 114 ? -41.668 -5.007 47.988 1.00 83.94 114 LEU A O 1
ATOM 961 N N . ASP A 1 115 ? -39.419 -5.106 48.024 1.00 84.88 115 ASP A N 1
ATOM 962 C CA . ASP A 1 115 ? -39.307 -5.590 49.400 1.00 84.88 115 ASP A CA 1
ATOM 963 C C . ASP A 1 115 ? -39.841 -4.560 50.404 1.00 84.88 115 ASP A C 1
ATOM 965 O O . ASP A 1 115 ? -40.621 -4.908 51.291 1.00 84.88 115 ASP A O 1
ATOM 969 N N . GLU A 1 116 ? -39.509 -3.274 50.250 1.00 81.06 116 GLU A N 1
ATOM 970 C CA . GLU A 1 116 ? -40.048 -2.198 51.094 1.00 81.06 116 GLU A CA 1
ATOM 971 C C . GLU A 1 116 ? -41.574 -2.063 50.972 1.00 81.06 116 GLU A C 1
ATOM 973 O O . GLU A 1 116 ? -42.265 -1.832 51.970 1.00 81.06 116 GLU A O 1
ATOM 978 N N . MET A 1 117 ? -42.131 -2.241 49.770 1.00 79.56 117 MET A N 1
ATOM 979 C CA . MET A 1 117 ? -43.580 -2.268 49.556 1.00 79.56 117 MET A CA 1
ATOM 980 C C . MET A 1 117 ? -44.237 -3.506 50.175 1.00 79.56 117 MET A C 1
ATOM 982 O O . MET A 1 117 ? -45.317 -3.390 50.758 1.00 79.56 117 MET A O 1
ATOM 986 N N . ALA A 1 118 ? -43.597 -4.673 50.082 1.00 76.94 118 ALA A N 1
ATOM 987 C CA . ALA A 1 118 ? -44.094 -5.922 50.651 1.00 76.94 118 ALA A CA 1
ATOM 988 C C . ALA A 1 118 ? -44.052 -5.926 52.188 1.00 76.94 118 ALA A C 1
ATOM 990 O O . ALA A 1 118 ? -44.947 -6.483 52.827 1.00 76.94 118 ALA A O 1
ATOM 991 N N . ASN A 1 119 ? -43.050 -5.271 52.782 1.00 70.50 119 ASN A N 1
ATOM 992 C CA . ASN A 1 119 ? -42.855 -5.199 54.230 1.00 70.50 119 ASN A CA 1
ATOM 993 C C . ASN A 1 119 ? -43.607 -4.030 54.893 1.00 70.50 119 ASN A C 1
ATOM 995 O O . ASN A 1 119 ? -43.544 -3.860 56.114 1.00 70.50 119 ASN A O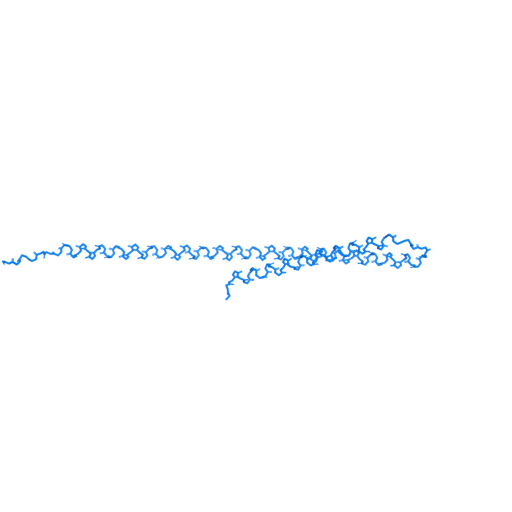 1
ATOM 999 N N . ARG A 1 120 ? -44.352 -3.218 54.124 1.00 65.69 120 ARG A N 1
ATOM 1000 C CA . ARG A 1 120 ? -45.255 -2.218 54.706 1.00 65.69 120 ARG A CA 1
ATOM 1001 C C . ARG A 1 120 ? -46.350 -2.931 55.505 1.00 65.69 120 ARG A C 1
ATOM 1003 O O . ARG A 1 120 ? -47.065 -3.768 54.946 1.00 65.69 120 ARG A O 1
ATOM 1010 N N . PRO A 1 121 ? -46.530 -2.602 56.798 1.00 58.88 121 PRO A N 1
ATOM 1011 C CA . PRO A 1 121 ? -47.531 -3.258 57.619 1.00 58.88 121 PRO A CA 1
ATOM 1012 C C . PRO A 1 121 ? -48.904 -3.026 56.993 1.00 58.88 121 PRO A C 1
ATOM 1014 O O . PRO A 1 121 ? -49.336 -1.885 56.820 1.00 58.88 121 PRO A O 1
ATOM 1017 N N . LYS A 1 122 ? -49.593 -4.120 56.647 1.00 61.03 122 LYS A N 1
ATOM 1018 C CA . LYS A 1 122 ? -51.010 -4.070 56.291 1.00 61.03 122 LYS A CA 1
ATOM 1019 C C . LYS A 1 122 ? -51.730 -3.459 57.485 1.00 61.03 122 LYS A C 1
ATOM 1021 O O . LYS A 1 122 ? -51.888 -4.122 58.511 1.00 61.03 122 LYS A O 1
ATOM 1026 N N . TYR A 1 123 ? -52.125 -2.193 57.368 1.00 57.00 123 TYR A N 1
ATOM 1027 C CA . TYR A 1 123 ? -53.045 -1.585 58.314 1.00 57.00 123 TYR A CA 1
ATOM 1028 C C . TYR A 1 123 ? -54.267 -2.499 58.373 1.00 57.00 123 TYR A C 1
ATOM 1030 O O . TYR A 1 123 ? -54.995 -2.641 57.390 1.00 57.00 123 TYR A O 1
ATOM 1038 N N . LYS A 1 124 ? -54.445 -3.175 59.513 1.00 51.91 124 LYS A N 1
ATOM 1039 C CA . LYS A 1 124 ? -55.699 -3.839 59.846 1.00 51.91 124 LYS A CA 1
ATOM 1040 C C . LYS A 1 124 ? -56.737 -2.727 59.928 1.00 51.91 124 LYS A C 1
ATOM 1042 O O . LYS A 1 124 ? -56.770 -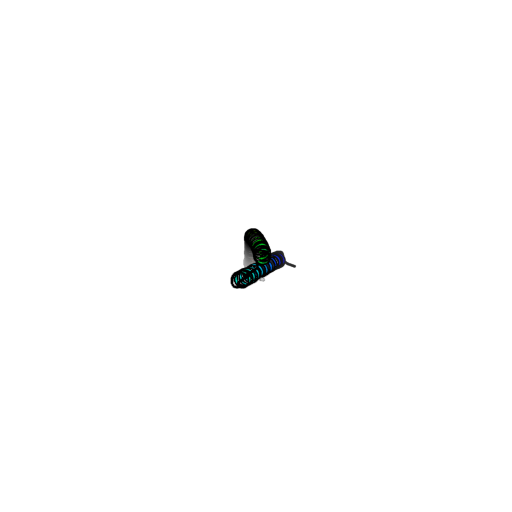1.999 60.917 1.00 51.91 124 LYS A O 1
ATOM 1047 N N . MET A 1 125 ? -57.511 -2.540 58.863 1.00 49.28 125 MET A N 1
ATOM 1048 C CA . MET A 1 125 ? -58.767 -1.819 58.991 1.00 49.28 125 MET A CA 1
ATOM 1049 C C . MET A 1 125 ? -59.718 -2.716 59.780 1.00 49.28 125 MET A C 1
ATOM 1051 O O . MET A 1 125 ? -59.813 -3.914 59.502 1.00 49.28 125 MET A O 1
ATOM 1055 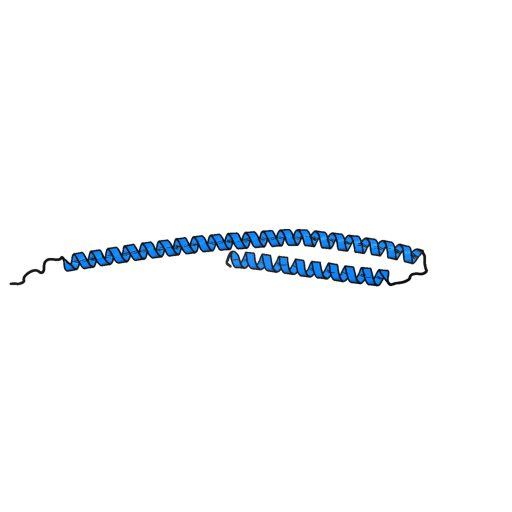N N . ALA A 1 126 ? -60.256 -2.111 60.836 1.00 46.75 126 ALA A N 1
ATOM 1056 C CA . ALA A 1 126 ? -61.161 -2.684 61.820 1.00 46.75 126 ALA A CA 1
ATOM 1057 C C . ALA A 1 126 ? -62.432 -3.267 61.194 1.00 46.75 126 ALA A C 1
ATOM 1059 O O . ALA A 1 126 ? -62.855 -2.750 60.134 1.00 46.75 126 ALA A O 1
#

pLDDT: mean 82.79, std 9.19, range [46.75, 93.19]

Foldseek 3Di:
DDPLVVLVVQLVVLVVVLVVLVVVLVVLVVVLVVLVPDDDPDPVVVVVSVVVNVVSVVVSVVSVVVSVVSVVVSVVSVVVSVVSVVVVVVVVVVVVVVVVVVVVVVVVVVVVVVVVVVPPDPPPDD

Organism: NCBI:txid1423798

Sequence (126 aa):
MTLEDQAKAKFANVQRIINQTEQEIVELGHEKRDMMDVREFNLGRLQVQRRYLAELDNEIMAAQSRLRDLHAEHQKALNEYVEAQKERKVLEKLRDKQKEDYQLEANHEEQKQLDEMANRPKYKMA